Protein AF-A0A1M5ZDW2-F1 (afdb_monomer)

Solvent-accessible surface area (backbone atoms only — not comparable to full-atom values): 9696 Å² total; per-residue (Å²): 135,84,80,78,77,78,71,83,87,70,90,82,72,92,74,77,66,80,39,48,42,47,60,30,41,77,70,70,39,46,70,62,19,50,56,51,43,57,54,46,44,57,51,49,33,59,75,19,65,72,28,75,41,60,40,43,26,78,38,44,54,50,44,55,42,46,76,71,69,56,85,70,79,60,49,76,37,41,54,51,55,43,38,49,77,68,36,54,93,74,53,87,72,71,57,41,98,45,77,44,77,53,83,65,47,50,42,35,50,76,66,70,40,50,67,40,44,51,53,50,46,48,52,45,23,73,38,70,44,69,65,89,86,64,67,70,79,90,78,85,76,84,64,44,68,68,57,57,47,97,71,68,84,64,79,83,78,127

Organism: NCBI:txid1121420

Sequence (158 aa):
MLSILKFPYKSHDKESYRLTLQRLESKGFFKIADEKSEELERVLHKASDNGKYPILSDTSPCLYRMKRAFKLDIKLHDSVEFTHDFLLDHLKFRQVPETVAVHVTCSSVKMHISDKFKTVAEACAQKVIMPDDVQCCYSNSRTCEIGLSLRSGITINR

Radius of gyration: 17.89 Å; Cα contacts (8 Å, |Δi|>4): 193; chains: 1; bounding box: 39×55×42 Å

Foldseek 3Di:
DDPPPPDPPPPPDPPQVWQCQLVCVVVVVPVVSLVSLVVVLVVVCVVCVNQVHAWEFQDLSSLLVNVVRHDGNHHYDYPLRCCQPPPPVPDDEDADADEDEDDDALSCVVVVCVVSNVVVNVSHHVHYHYDPPRNHDDDPDRTTTTDGPVPPPDPPDD

pLDDT: mean 76.48, std 23.1, range [19.45, 97.44]

Structure (mmCIF, N/CA/C/O backbone):
data_AF-A0A1M5ZDW2-F1
#
_entry.id   AF-A0A1M5ZDW2-F1
#
loop_
_atom_site.group_PDB
_atom_site.id
_atom_site.type_symbol
_atom_site.label_atom_id
_atom_site.label_alt_id
_atom_site.label_comp_id
_atom_site.label_asym_id
_atom_site.label_entity_id
_atom_site.label_seq_id
_atom_site.pdbx_PDB_ins_code
_atom_site.Cartn_x
_atom_site.Cartn_y
_atom_site.Cartn_z
_atom_site.occupancy
_atom_site.B_iso_or_equiv
_atom_site.auth_seq_id
_atom_site.auth_comp_id
_atom_site.auth_asym_id
_atom_site.auth_atom_id
_atom_site.pdbx_PDB_model_num
ATOM 1 N N . MET A 1 1 ? -16.286 -38.606 5.145 1.00 27.77 1 MET A N 1
ATOM 2 C CA . MET A 1 1 ? -15.271 -38.831 4.096 1.00 27.77 1 MET A CA 1
ATOM 3 C C . MET A 1 1 ? -14.440 -37.556 3.994 1.00 27.77 1 MET A C 1
ATOM 5 O O . MET A 1 1 ? -14.808 -36.637 3.279 1.00 27.77 1 MET A O 1
ATOM 9 N N . LEU A 1 2 ? -13.424 -37.443 4.860 1.00 19.45 2 LEU A N 1
ATOM 10 C CA . LEU A 1 2 ? -12.510 -36.301 4.925 1.00 19.45 2 LEU A CA 1
ATOM 11 C C . LEU A 1 2 ? -11.566 -36.362 3.720 1.00 19.45 2 LEU A C 1
ATOM 13 O O . LEU A 1 2 ? -10.675 -37.208 3.683 1.00 19.45 2 LEU A O 1
ATOM 17 N N . SER A 1 3 ? -11.725 -35.450 2.770 1.00 20.80 3 SER A N 1
ATOM 18 C CA . SER A 1 3 ? -10.695 -35.193 1.765 1.00 20.80 3 SER A CA 1
ATOM 19 C C . SER A 1 3 ? -9.731 -34.154 2.324 1.00 20.80 3 SER A C 1
ATOM 21 O O . SER A 1 3 ? -9.854 -32.958 2.077 1.00 20.80 3 SER A O 1
ATOM 23 N N . ILE A 1 4 ? -8.777 -34.632 3.124 1.00 24.17 4 ILE A N 1
ATOM 24 C CA . ILE A 1 4 ? -7.554 -33.899 3.453 1.00 24.17 4 ILE A CA 1
ATOM 25 C C . ILE A 1 4 ? -6.790 -33.751 2.134 1.00 24.17 4 ILE A C 1
ATOM 27 O O . ILE A 1 4 ? -6.088 -34.667 1.702 1.00 24.17 4 ILE A O 1
ATOM 31 N N . LEU A 1 5 ? -6.952 -32.611 1.462 1.00 23.23 5 LEU A N 1
ATOM 32 C CA . LEU A 1 5 ? -6.069 -32.228 0.369 1.00 23.23 5 LEU A CA 1
ATOM 33 C C . LEU A 1 5 ? -4.703 -31.909 0.982 1.00 23.23 5 LEU A C 1
ATOM 35 O O . LEU A 1 5 ? -4.445 -30.806 1.458 1.00 23.23 5 LEU A O 1
ATOM 39 N N . LYS A 1 6 ? -3.827 -32.920 0.990 1.00 21.55 6 LYS A N 1
ATOM 40 C CA . LYS A 1 6 ? -2.378 -32.731 1.046 1.00 21.55 6 LYS A CA 1
ATOM 41 C C . LYS A 1 6 ? -2.004 -31.783 -0.092 1.00 21.55 6 LYS A C 1
ATOM 43 O O . LYS A 1 6 ? -1.875 -32.214 -1.235 1.00 21.55 6 LYS A O 1
ATOM 48 N N . PHE A 1 7 ? -1.834 -30.502 0.210 1.00 23.83 7 PHE A N 1
ATOM 49 C CA . PHE A 1 7 ? -1.178 -29.592 -0.714 1.00 23.83 7 PHE A CA 1
ATOM 50 C C . PHE A 1 7 ? 0.301 -29.984 -0.769 1.00 23.83 7 PHE A C 1
ATOM 52 O O . PHE A 1 7 ? 0.955 -30.027 0.278 1.00 23.83 7 PHE A O 1
ATOM 59 N N . PRO A 1 8 ? 0.848 -30.317 -1.950 1.00 24.17 8 PRO A N 1
ATOM 60 C CA . PRO A 1 8 ? 2.267 -30.570 -2.077 1.00 24.17 8 PRO A CA 1
ATOM 61 C C . PRO A 1 8 ? 2.993 -29.242 -1.868 1.00 24.17 8 PRO A C 1
ATOM 63 O O . PRO A 1 8 ? 3.132 -28.432 -2.780 1.00 24.17 8 PRO A O 1
ATOM 66 N N . TYR A 1 9 ? 3.478 -29.023 -0.650 1.00 34.22 9 TYR A N 1
ATOM 67 C CA . TYR A 1 9 ? 4.610 -28.143 -0.416 1.00 34.22 9 TYR A CA 1
ATOM 68 C C . TYR A 1 9 ? 5.809 -28.748 -1.157 1.00 34.22 9 TYR A C 1
ATOM 70 O O . TYR A 1 9 ? 6.493 -29.637 -0.653 1.00 34.22 9 TYR A O 1
ATOM 78 N N . LYS A 1 10 ? 6.024 -28.314 -2.401 1.00 25.86 10 LYS A N 1
ATOM 79 C CA . LYS A 1 10 ? 7.297 -28.473 -3.105 1.00 25.86 10 LYS A CA 1
ATOM 80 C C . LYS A 1 10 ? 7.972 -27.111 -3.135 1.00 25.86 10 LYS A C 1
ATOM 82 O O . LYS A 1 10 ? 7.718 -26.287 -4.004 1.00 25.86 10 LYS A O 1
ATOM 87 N N . SER A 1 11 ? 8.855 -26.907 -2.167 1.00 31.72 11 SER A N 1
ATOM 88 C CA . SER A 1 11 ? 9.814 -25.807 -2.044 1.00 31.72 11 SER A CA 1
ATOM 89 C C . SER A 1 11 ? 10.941 -25.852 -3.092 1.00 31.72 11 SER A C 1
ATOM 91 O O . SER A 1 11 ? 12.085 -25.498 -2.809 1.00 31.72 11 SER A O 1
ATOM 93 N N . HIS A 1 12 ? 10.636 -26.269 -4.321 1.00 28.36 12 HIS A N 1
ATOM 94 C CA . HIS A 1 12 ? 11.601 -26.384 -5.413 1.00 28.36 12 HIS A CA 1
ATOM 95 C C . HIS A 1 12 ? 11.329 -25.338 -6.495 1.00 28.36 12 HIS A C 1
ATOM 97 O O . HIS A 1 12 ? 11.001 -25.678 -7.619 1.00 28.36 12 HIS A O 1
ATOM 103 N N . ASP A 1 13 ? 11.413 -24.067 -6.108 1.00 30.11 13 ASP A N 1
ATOM 104 C CA . ASP A 1 13 ? 12.081 -23.026 -6.895 1.00 30.11 13 ASP A CA 1
ATOM 105 C C . ASP A 1 13 ? 12.250 -21.795 -6.003 1.00 30.11 13 ASP A C 1
ATOM 107 O O . ASP A 1 13 ? 11.292 -21.132 -5.601 1.00 30.11 13 ASP A O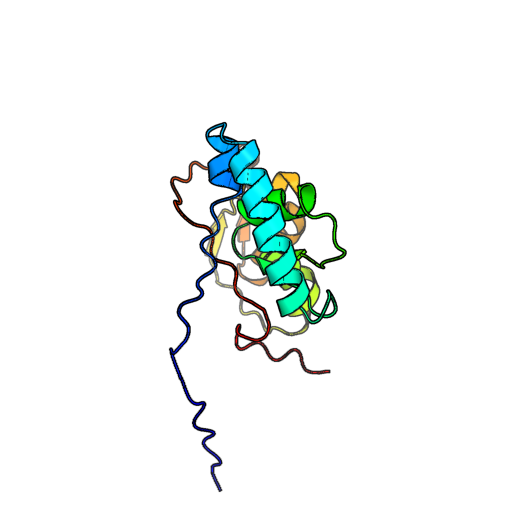 1
ATOM 111 N N . LYS A 1 14 ? 13.499 -21.536 -5.609 1.00 29.80 14 LYS A N 1
ATOM 112 C CA . LYS A 1 14 ? 13.895 -20.369 -4.818 1.00 29.80 14 LYS A CA 1
ATOM 113 C C . LYS A 1 14 ? 13.948 -19.137 -5.723 1.00 29.80 14 LYS A C 1
ATOM 115 O O . LYS A 1 14 ? 15.022 -18.594 -5.948 1.00 29.80 14 LYS A O 1
ATOM 120 N N . GLU A 1 15 ? 12.807 -18.677 -6.212 1.00 35.00 15 GLU A N 1
ATOM 121 C CA . GLU A 1 15 ? 12.696 -17.358 -6.842 1.00 35.00 15 GLU A CA 1
ATOM 122 C C . GLU A 1 15 ? 11.969 -16.403 -5.884 1.00 35.00 15 GLU A C 1
ATOM 124 O O . GLU A 1 15 ? 10.853 -15.949 -6.114 1.00 35.00 15 GLU A O 1
ATOM 129 N N . SER A 1 16 ? 12.607 -16.125 -4.738 1.00 38.22 16 SER A N 1
ATOM 130 C CA . SER A 1 16 ? 12.322 -14.886 -4.002 1.00 38.22 16 SER A CA 1
ATOM 131 C C . SER A 1 16 ? 12.839 -13.768 -4.896 1.00 38.22 16 SER A C 1
ATOM 133 O O . SER A 1 16 ? 14.056 -13.601 -5.032 1.00 38.22 16 SER A O 1
ATOM 135 N N . TYR A 1 17 ? 11.945 -13.036 -5.556 1.00 49.22 17 TYR A N 1
ATOM 136 C CA . TYR A 1 17 ? 12.332 -11.852 -6.313 1.00 49.22 17 TYR A CA 1
ATOM 137 C C . TYR A 1 17 ? 12.805 -10.797 -5.306 1.00 49.22 17 TYR A C 1
ATOM 139 O O . TYR A 1 17 ? 12.008 -10.066 -4.727 1.00 49.22 17 TYR A O 1
ATOM 147 N N . ARG A 1 18 ? 14.115 -10.761 -5.027 1.00 48.53 18 ARG A N 1
ATOM 148 C CA . ARG A 1 18 ? 14.704 -9.820 -4.063 1.00 48.53 18 ARG A CA 1
ATOM 149 C C . ARG A 1 18 ? 14.634 -8.413 -4.631 1.00 48.53 18 ARG A C 1
ATOM 151 O O . ARG A 1 18 ? 15.443 -8.015 -5.470 1.00 48.53 18 ARG A O 1
ATOM 158 N N . LEU A 1 19 ? 13.682 -7.641 -4.132 1.00 58.53 19 LEU A N 1
ATOM 159 C CA . LEU A 1 19 ? 13.414 -6.297 -4.609 1.00 58.53 19 LEU A CA 1
ATOM 160 C C . LEU A 1 19 ? 14.252 -5.293 -3.834 1.00 58.53 19 LEU A C 1
ATOM 162 O O . LEU A 1 19 ? 14.119 -5.129 -2.621 1.00 58.53 19 LEU A O 1
ATOM 166 N N . THR A 1 20 ? 15.127 -4.598 -4.552 1.00 60.00 20 THR A N 1
ATOM 167 C CA . THR A 1 20 ? 15.954 -3.516 -3.997 1.00 60.00 20 THR A CA 1
ATOM 168 C C . THR A 1 20 ? 15.719 -2.182 -4.707 1.00 60.00 20 THR A C 1
ATOM 170 O O . THR A 1 20 ? 16.539 -1.277 -4.588 1.00 60.00 20 THR A O 1
ATOM 173 N N . LEU A 1 21 ? 14.584 -2.028 -5.405 1.00 71.12 21 LEU A N 1
ATOM 174 C CA . LEU A 1 21 ? 14.314 -0.900 -6.307 1.00 71.12 21 LEU A CA 1
ATOM 175 C C . LEU A 1 21 ? 14.420 0.462 -5.606 1.00 71.12 21 LEU A C 1
ATOM 177 O O . LEU A 1 21 ? 15.286 1.271 -5.932 1.00 71.12 21 LEU A O 1
ATOM 181 N N . GLN A 1 22 ? 13.576 0.696 -4.596 1.00 76.38 22 GLN A N 1
ATOM 182 C CA . GLN A 1 22 ? 13.537 1.974 -3.875 1.00 76.38 22 GLN A CA 1
ATOM 183 C C . GLN A 1 22 ? 14.842 2.244 -3.107 1.00 76.38 22 GLN A C 1
ATOM 185 O O . GLN A 1 22 ? 15.244 3.393 -2.946 1.00 76.38 22 GLN A O 1
ATOM 190 N N . ARG A 1 23 ? 15.537 1.187 -2.666 1.00 79.06 23 ARG A N 1
ATOM 191 C CA . ARG A 1 23 ? 16.827 1.281 -1.966 1.00 79.06 23 ARG A CA 1
ATOM 192 C C . ARG A 1 23 ? 17.961 1.721 -2.890 1.00 79.06 23 ARG A C 1
ATOM 194 O O . ARG A 1 23 ? 18.843 2.462 -2.463 1.00 79.06 23 ARG A O 1
ATOM 201 N N . LEU A 1 24 ? 18.000 1.198 -4.113 1.00 79.88 24 LEU A N 1
ATOM 202 C CA . LEU A 1 24 ? 19.012 1.573 -5.099 1.00 79.88 24 LEU A CA 1
ATOM 203 C C . LEU A 1 24 ? 18.848 3.048 -5.472 1.00 79.88 24 LEU A C 1
ATOM 205 O O . LEU A 1 24 ? 19.823 3.795 -5.419 1.00 79.88 24 LEU A O 1
ATOM 209 N N . GLU A 1 25 ? 17.610 3.480 -5.717 1.00 82.38 25 GLU A N 1
ATOM 210 C CA . GLU A 1 25 ? 17.280 4.881 -5.988 1.00 82.38 25 GLU A CA 1
ATOM 211 C C . GLU A 1 25 ? 17.663 5.802 -4.822 1.00 82.38 25 GLU A C 1
ATOM 213 O O . GLU A 1 25 ? 18.355 6.795 -5.031 1.00 82.38 25 GLU A O 1
ATOM 218 N N . SER A 1 26 ? 17.309 5.452 -3.579 1.00 81.62 26 SER A N 1
ATOM 219 C CA . SER A 1 26 ? 17.635 6.288 -2.413 1.00 81.62 26 SER A CA 1
ATOM 220 C C . SER A 1 26 ? 19.139 6.411 -2.145 1.00 81.62 26 SER A C 1
ATOM 222 O O . SER A 1 26 ? 19.562 7.299 -1.412 1.00 81.62 26 SER A O 1
ATOM 224 N N . LYS A 1 27 ? 19.949 5.499 -2.695 1.00 83.69 27 LYS A N 1
ATOM 225 C CA . LYS A 1 27 ? 21.416 5.528 -2.624 1.00 83.69 27 LYS A CA 1
ATOM 226 C C . LYS A 1 27 ? 22.068 6.190 -3.846 1.00 83.69 27 LYS A C 1
ATOM 228 O O . LYS A 1 27 ? 23.291 6.199 -3.929 1.00 83.69 27 LYS A O 1
ATOM 233 N N . GLY A 1 28 ? 21.276 6.716 -4.782 1.00 85.88 28 GLY A N 1
ATOM 234 C CA . GLY A 1 28 ? 21.756 7.377 -5.998 1.00 85.88 28 GLY A CA 1
ATOM 235 C C . GLY A 1 28 ? 22.083 6.432 -7.159 1.00 85.88 28 GLY A C 1
ATOM 236 O O . GLY A 1 28 ? 22.552 6.880 -8.201 1.00 85.88 28 GLY A O 1
ATOM 237 N N . PHE A 1 29 ? 21.815 5.128 -7.032 1.00 86.12 29 PHE A N 1
ATOM 238 C CA . PHE A 1 29 ? 22.034 4.144 -8.099 1.00 86.12 29 PHE A CA 1
ATOM 239 C C . PHE A 1 29 ? 20.835 4.075 -9.055 1.00 86.12 29 PHE A C 1
ATOM 241 O O . PHE A 1 29 ? 20.255 3.008 -9.255 1.00 86.12 29 PHE A O 1
ATOM 248 N N . PHE A 1 30 ? 20.452 5.215 -9.638 1.00 88.50 30 PHE A N 1
ATOM 249 C CA . PHE A 1 30 ? 19.235 5.357 -10.449 1.00 88.50 30 PHE A CA 1
ATOM 250 C C . PHE A 1 30 ? 19.175 4.365 -11.615 1.00 88.50 30 PHE A C 1
ATOM 252 O O . PHE A 1 30 ? 18.216 3.611 -11.720 1.00 88.50 30 PHE A O 1
ATOM 259 N N . LYS A 1 31 ? 20.251 4.263 -12.406 1.00 87.75 31 LYS A N 1
ATOM 260 C CA . LYS A 1 31 ? 20.316 3.352 -13.560 1.00 87.75 31 LYS A CA 1
ATOM 261 C C . LYS A 1 31 ? 20.055 1.890 -13.176 1.00 87.75 31 LYS A C 1
ATOM 263 O O . LYS A 1 31 ? 19.243 1.222 -13.801 1.00 87.75 31 LYS A O 1
ATOM 268 N N . ILE A 1 32 ? 20.700 1.411 -12.110 1.00 85.56 32 ILE A N 1
ATOM 269 C CA . ILE A 1 32 ? 20.516 0.034 -11.623 1.00 85.56 32 ILE A CA 1
ATOM 270 C C . ILE A 1 32 ? 19.091 -0.142 -11.087 1.00 85.56 32 ILE A C 1
ATOM 272 O O . ILE A 1 32 ? 18.466 -1.181 -11.285 1.00 85.56 32 ILE A O 1
ATOM 276 N N . ALA A 1 33 ? 18.558 0.875 -10.405 1.00 83.12 33 ALA A N 1
ATOM 277 C CA . ALA A 1 33 ? 17.188 0.850 -9.921 1.00 83.12 33 ALA A CA 1
ATOM 278 C C . ALA A 1 33 ? 16.181 0.743 -11.078 1.00 83.12 33 ALA A C 1
ATOM 280 O O . ALA A 1 33 ? 15.170 0.053 -10.930 1.00 83.12 33 ALA A O 1
ATOM 281 N N . ASP A 1 34 ? 16.424 1.419 -12.203 1.00 89.06 34 ASP A N 1
ATOM 282 C CA . ASP A 1 34 ? 15.563 1.389 -13.391 1.00 89.06 34 ASP A CA 1
ATOM 283 C C . ASP A 1 34 ? 15.654 0.031 -14.093 1.00 89.06 34 ASP A C 1
ATOM 285 O O . ASP A 1 34 ? 14.628 -0.620 -14.276 1.00 89.06 34 ASP A O 1
ATOM 289 N N . GLU A 1 35 ? 16.868 -0.471 -14.346 1.00 87.62 35 GLU A N 1
ATOM 290 C CA . GLU A 1 35 ? 17.100 -1.806 -14.922 1.00 87.62 35 GLU A CA 1
ATOM 291 C C . GLU A 1 35 ? 16.395 -2.907 -14.115 1.00 87.62 35 GLU A C 1
ATOM 293 O O . GLU A 1 35 ? 15.719 -3.775 -14.673 1.00 87.62 35 GLU A O 1
ATOM 298 N N . LYS A 1 36 ? 16.492 -2.846 -12.780 1.00 84.69 36 LYS A N 1
ATOM 299 C CA . LYS A 1 36 ? 15.795 -3.790 -11.898 1.00 84.69 36 LYS A CA 1
ATOM 300 C C . LYS A 1 36 ? 14.281 -3.603 -11.888 1.00 84.69 36 LYS A C 1
ATOM 302 O O . LYS A 1 36 ? 13.566 -4.576 -11.658 1.00 84.69 36 LYS A O 1
ATOM 307 N N . SER A 1 37 ? 13.784 -2.390 -12.131 1.00 88.25 37 SER A N 1
ATOM 308 C CA . SER A 1 37 ? 12.339 -2.142 -12.220 1.00 88.25 37 SER A CA 1
ATOM 309 C C . SER A 1 37 ? 11.772 -2.755 -13.499 1.00 88.25 37 SER A C 1
ATOM 311 O O . SER A 1 37 ? 10.742 -3.416 -13.434 1.00 88.25 37 SER A O 1
ATOM 313 N N . GLU A 1 38 ? 12.481 -2.633 -14.624 1.00 90.44 38 GLU A N 1
ATOM 314 C CA . GLU A 1 38 ? 12.089 -3.253 -15.898 1.00 90.44 38 GLU A CA 1
ATOM 315 C C . GLU A 1 38 ? 12.171 -4.787 -15.856 1.00 90.44 38 GLU A C 1
ATOM 317 O O . GLU A 1 38 ? 11.318 -5.481 -16.412 1.00 90.44 38 GLU A O 1
ATOM 322 N N . GLU A 1 39 ? 13.192 -5.340 -15.192 1.00 87.44 39 GLU A N 1
ATOM 323 C CA . GLU A 1 39 ? 13.295 -6.785 -14.954 1.00 87.44 39 GLU A CA 1
ATOM 324 C C . GLU A 1 39 ? 12.088 -7.296 -14.164 1.00 87.44 39 G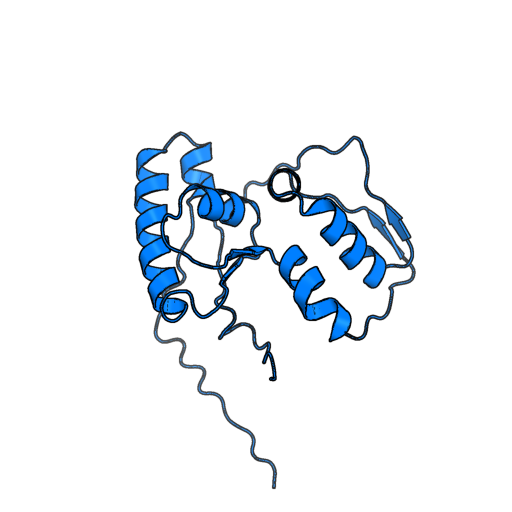LU A C 1
ATOM 326 O O . GLU A 1 39 ? 11.428 -8.250 -14.583 1.00 87.44 39 GLU A O 1
ATOM 331 N N . LEU A 1 40 ? 11.771 -6.622 -13.057 1.00 86.00 40 LEU A N 1
ATOM 332 C CA . LEU A 1 40 ? 10.642 -6.976 -12.214 1.00 86.00 40 LEU A CA 1
ATOM 333 C C . LEU A 1 40 ? 9.308 -6.857 -12.950 1.00 86.00 40 LEU A C 1
ATOM 335 O O . LEU A 1 40 ? 8.466 -7.743 -12.834 1.00 86.00 40 LEU A O 1
ATOM 339 N N . GLU A 1 41 ? 9.108 -5.769 -13.685 1.00 91.06 41 GLU A N 1
ATOM 340 C CA . GLU A 1 41 ? 7.887 -5.520 -14.438 1.00 91.06 41 GLU A CA 1
ATOM 341 C C . GLU A 1 41 ? 7.569 -6.678 -15.389 1.00 91.06 41 GLU A C 1
ATOM 343 O O . GLU A 1 41 ? 6.448 -7.186 -15.386 1.00 91.06 41 GLU A O 1
ATOM 348 N N . ARG A 1 42 ? 8.561 -7.157 -16.152 1.00 88.38 42 ARG A N 1
ATOM 349 C CA . ARG A 1 42 ? 8.374 -8.294 -17.069 1.00 88.38 42 ARG A CA 1
ATOM 350 C C . ARG A 1 42 ? 7.949 -9.561 -16.333 1.00 88.38 42 ARG A C 1
ATOM 352 O O . ARG A 1 42 ? 7.065 -10.283 -16.800 1.00 88.38 42 ARG A O 1
ATOM 359 N N . VAL A 1 43 ? 8.573 -9.829 -15.188 1.00 87.75 43 VAL A N 1
ATOM 360 C CA . VAL A 1 43 ? 8.256 -10.993 -14.353 1.00 87.75 43 VAL A CA 1
ATOM 361 C C . VAL A 1 43 ? 6.838 -10.885 -13.803 1.00 87.75 43 VAL A C 1
ATOM 363 O O . VAL A 1 43 ? 6.059 -11.826 -13.943 1.00 87.75 43 VAL A O 1
ATOM 366 N N . LEU A 1 44 ? 6.478 -9.739 -13.220 1.00 86.31 44 LEU A N 1
ATOM 367 C CA . LEU A 1 44 ? 5.158 -9.526 -12.634 1.00 86.31 44 LEU A CA 1
ATOM 368 C C . LEU A 1 44 ? 4.057 -9.516 -13.691 1.00 86.31 44 LEU A C 1
ATOM 370 O O . LEU A 1 44 ? 3.000 -10.095 -13.454 1.00 86.31 44 LEU A O 1
ATOM 374 N N . HIS A 1 45 ? 4.299 -8.942 -14.869 1.00 88.75 45 HIS A N 1
ATOM 375 C CA . HIS A 1 45 ? 3.347 -8.979 -15.978 1.00 88.75 45 HIS A CA 1
ATOM 376 C C . HIS A 1 45 ? 3.040 -10.421 -16.393 1.00 88.75 45 HIS A C 1
ATOM 378 O O . HIS A 1 45 ? 1.882 -10.818 -16.488 1.00 88.75 45 HIS A O 1
ATOM 384 N N . LYS A 1 46 ? 4.077 -11.249 -16.556 1.00 86.75 46 LYS A N 1
ATOM 385 C CA . LYS A 1 46 ? 3.897 -12.673 -16.858 1.00 86.75 46 LYS A CA 1
ATOM 386 C C . LYS A 1 46 ? 3.200 -13.416 -15.711 1.00 86.75 46 LYS A C 1
ATOM 388 O O . LYS A 1 46 ? 2.293 -14.207 -15.955 1.00 86.75 46 LYS A O 1
ATOM 393 N N . ALA A 1 47 ? 3.607 -13.169 -14.467 1.00 86.25 47 ALA A N 1
ATOM 394 C CA . ALA A 1 47 ? 3.059 -13.843 -13.290 1.00 86.25 47 ALA A CA 1
ATOM 395 C C . ALA A 1 47 ? 1.600 -13.451 -12.986 1.00 86.25 47 ALA A C 1
ATOM 397 O O . ALA A 1 47 ? 0.870 -14.233 -12.380 1.00 86.25 47 ALA A O 1
ATOM 398 N N . SER A 1 48 ? 1.171 -12.265 -13.425 1.00 84.25 48 SER A N 1
ATOM 399 C CA . SER A 1 48 ? -0.204 -11.760 -13.311 1.00 84.25 48 SER A CA 1
ATOM 400 C C . SER A 1 48 ? -1.123 -12.190 -14.458 1.00 84.25 48 SER A C 1
ATOM 402 O O . SER A 1 48 ? -2.223 -11.653 -14.564 1.00 84.25 48 SER A O 1
ATOM 404 N N . ASP A 1 49 ? -0.716 -13.154 -15.296 1.00 88.81 49 ASP A N 1
ATOM 405 C CA . ASP A 1 49 ? -1.461 -13.547 -16.506 1.00 88.81 49 ASP A CA 1
ATOM 406 C C . ASP A 1 49 ? -1.714 -12.323 -17.408 1.00 88.81 49 ASP A C 1
ATOM 408 O O . ASP A 1 49 ? -2.848 -11.978 -17.735 1.00 88.81 49 ASP A O 1
ATOM 412 N N . ASN A 1 50 ? -0.626 -11.613 -17.733 1.00 89.06 50 ASN A N 1
ATOM 413 C CA . ASN A 1 50 ? -0.607 -10.381 -18.524 1.00 89.06 50 ASN A CA 1
ATOM 414 C C . ASN A 1 50 ? -1.490 -9.264 -17.937 1.00 89.06 50 ASN A C 1
ATOM 416 O O . ASN A 1 50 ? -2.317 -8.682 -18.636 1.00 89.06 50 ASN A O 1
ATOM 420 N N . GLY A 1 51 ? -1.348 -8.993 -16.633 1.00 81.69 51 GLY A N 1
ATOM 421 C CA . GLY A 1 51 ? -2.064 -7.910 -15.944 1.00 81.69 51 GLY A CA 1
ATOM 422 C C . GLY A 1 51 ? -3.499 -8.246 -15.520 1.00 81.69 51 GLY A C 1
ATOM 423 O O . GLY A 1 51 ? -4.160 -7.439 -14.864 1.00 81.69 51 GLY A O 1
ATOM 424 N N . LYS A 1 52 ? -3.989 -9.451 -15.829 1.00 86.31 52 LYS A N 1
ATOM 425 C CA . LYS A 1 52 ? -5.327 -9.907 -15.432 1.00 86.31 52 LYS A CA 1
ATOM 426 C C . LYS A 1 52 ? -5.503 -9.966 -13.915 1.00 86.31 52 LYS A C 1
ATOM 428 O O . LYS A 1 52 ? -6.584 -9.644 -13.417 1.00 86.31 52 LYS A O 1
ATOM 433 N N . TYR A 1 53 ? -4.470 -10.389 -13.187 1.00 86.50 53 TYR A N 1
ATOM 434 C CA . TYR A 1 53 ? -4.495 -10.488 -11.729 1.00 86.50 53 TYR A CA 1
ATOM 435 C C . TYR A 1 53 ? -3.776 -9.307 -11.068 1.00 86.50 53 TYR A C 1
ATOM 437 O O . TYR A 1 53 ? -2.654 -8.982 -11.460 1.00 86.50 53 TYR A O 1
ATOM 445 N N . PRO A 1 54 ? -4.371 -8.686 -10.033 1.00 86.94 54 PRO A N 1
ATOM 446 C CA . PRO A 1 54 ? -3.694 -7.636 -9.290 1.00 86.94 54 PRO A CA 1
ATOM 447 C C . PRO A 1 54 ? -2.474 -8.181 -8.541 1.00 86.94 54 PRO A C 1
ATOM 449 O O . PRO A 1 54 ? -2.486 -9.297 -8.011 1.00 86.94 54 PRO A O 1
ATOM 452 N N . ILE A 1 55 ? -1.433 -7.359 -8.452 1.00 85.19 55 ILE A N 1
ATOM 453 C CA . ILE A 1 55 ? -0.263 -7.611 -7.616 1.00 85.19 55 ILE A CA 1
ATOM 454 C C . ILE A 1 55 ? -0.407 -6.825 -6.318 1.00 85.19 55 ILE A C 1
ATOM 456 O O . ILE A 1 55 ? -0.625 -5.612 -6.321 1.00 85.19 55 ILE A O 1
ATOM 460 N N . LEU A 1 56 ? -0.254 -7.536 -5.205 1.00 86.25 56 LEU A N 1
ATOM 461 C CA . LEU A 1 56 ? -0.268 -6.977 -3.864 1.00 86.25 56 LEU A CA 1
ATOM 462 C C . LEU A 1 56 ? 1.168 -6.797 -3.371 1.00 86.25 56 LEU A C 1
ATOM 464 O O . LEU A 1 56 ? 1.967 -7.730 -3.423 1.00 86.25 56 LEU A O 1
ATOM 468 N N . SER A 1 57 ? 1.482 -5.609 -2.867 1.00 84.94 57 SER A N 1
ATOM 469 C CA . SER A 1 57 ? 2.758 -5.314 -2.219 1.00 84.94 57 SER A CA 1
ATOM 470 C C . SER A 1 57 ? 2.504 -4.931 -0.765 1.00 84.94 57 SER A C 1
ATOM 472 O O . SER A 1 57 ? 1.739 -4.011 -0.484 1.00 84.94 57 SER A O 1
ATOM 474 N N . ASP A 1 58 ? 3.175 -5.612 0.160 1.00 82.12 58 ASP A N 1
ATOM 475 C CA . ASP A 1 58 ? 3.159 -5.284 1.592 1.00 82.12 58 ASP A CA 1
ATOM 476 C C . ASP A 1 58 ? 4.052 -4.076 1.925 1.00 82.12 58 ASP A C 1
ATOM 478 O O . ASP A 1 58 ? 3.908 -3.438 2.964 1.00 82.12 58 ASP A O 1
ATOM 482 N N . THR A 1 59 ? 4.972 -3.744 1.017 1.00 82.69 59 THR A N 1
ATOM 483 C CA . THR A 1 59 ? 5.991 -2.730 1.247 1.00 82.69 59 THR A CA 1
ATOM 484 C C . THR A 1 59 ? 5.720 -1.484 0.404 1.00 82.69 59 THR A C 1
ATOM 486 O O . THR A 1 59 ? 6.096 -1.403 -0.773 1.00 82.69 59 THR A O 1
ATOM 489 N N . SER A 1 60 ? 5.110 -0.473 1.024 1.00 84.69 60 SER A N 1
ATOM 490 C CA . SER A 1 60 ? 4.695 0.778 0.374 1.00 84.69 60 SER A CA 1
ATOM 491 C C . SER A 1 60 ? 5.818 1.539 -0.363 1.00 84.69 60 SER A C 1
ATOM 493 O O . SER A 1 60 ? 5.547 2.069 -1.440 1.00 84.69 60 SER A O 1
ATOM 495 N N . PRO A 1 61 ? 7.085 1.589 0.108 1.00 86.38 61 PRO A N 1
ATOM 496 C CA . PRO A 1 61 ? 8.164 2.247 -0.638 1.00 86.38 61 PRO A CA 1
ATOM 497 C C . PRO A 1 61 ? 8.487 1.579 -1.982 1.00 86.38 61 PRO A C 1
ATOM 499 O O . PRO A 1 61 ? 8.744 2.265 -2.971 1.00 86.38 61 PRO A O 1
ATOM 502 N N . CYS A 1 62 ? 8.469 0.245 -2.036 1.00 83.56 62 CYS A N 1
ATOM 503 C CA . CYS A 1 62 ? 8.704 -0.486 -3.279 1.00 83.56 62 CYS A CA 1
ATOM 504 C C . CYS A 1 62 ? 7.518 -0.345 -4.233 1.00 83.56 62 CYS A C 1
ATOM 506 O O . CYS A 1 62 ? 7.729 -0.060 -5.410 1.00 83.56 62 CYS A O 1
ATOM 508 N N . LEU A 1 63 ? 6.288 -0.415 -3.715 1.00 88.94 63 LEU A N 1
ATOM 509 C CA . LEU A 1 63 ? 5.078 -0.110 -4.477 1.00 88.94 63 LEU A CA 1
ATOM 510 C C . LEU A 1 63 ? 5.093 1.295 -5.078 1.00 88.94 63 LEU A C 1
ATOM 512 O O . LEU A 1 63 ? 4.826 1.455 -6.267 1.00 88.94 63 LEU A O 1
ATOM 516 N N . TYR A 1 64 ? 5.458 2.299 -4.280 1.00 90.81 64 TYR A N 1
ATOM 517 C CA . TYR A 1 64 ? 5.543 3.684 -4.728 1.00 90.81 64 TYR A CA 1
ATOM 518 C C . TYR A 1 64 ? 6.509 3.847 -5.904 1.00 90.81 64 TYR A C 1
ATOM 520 O O . TYR A 1 64 ? 6.237 4.617 -6.821 1.00 90.81 64 TYR A O 1
ATOM 528 N N . ARG A 1 65 ? 7.626 3.111 -5.920 1.00 89.06 65 ARG A N 1
ATOM 529 C CA . ARG A 1 65 ? 8.522 3.106 -7.079 1.00 89.06 65 ARG A CA 1
ATOM 530 C C . ARG A 1 65 ? 7.939 2.350 -8.266 1.00 89.06 65 ARG A C 1
ATOM 532 O O . ARG A 1 65 ? 8.000 2.880 -9.369 1.00 89.06 65 ARG A O 1
ATOM 539 N N . MET A 1 66 ? 7.372 1.161 -8.056 1.00 90.44 66 MET A N 1
ATOM 540 C CA . MET A 1 66 ? 6.751 0.384 -9.137 1.00 90.44 66 MET A CA 1
ATOM 541 C C . MET A 1 66 ? 5.692 1.213 -9.870 1.00 90.44 66 MET A C 1
ATOM 543 O O . MET A 1 66 ? 5.768 1.332 -11.086 1.00 90.44 66 MET A O 1
ATOM 547 N N . LYS A 1 67 ? 4.801 1.897 -9.135 1.00 91.81 67 LYS A N 1
ATOM 548 C CA . LYS A 1 67 ? 3.773 2.784 -9.711 1.00 91.81 67 LYS A CA 1
ATOM 549 C C . LYS A 1 67 ? 4.350 3.933 -10.562 1.00 91.81 67 LYS A C 1
ATOM 551 O O . LYS A 1 67 ? 3.647 4.431 -11.430 1.00 91.81 67 LYS A O 1
ATOM 556 N N . ARG A 1 68 ? 5.599 4.366 -10.331 1.00 92.44 68 ARG A N 1
ATOM 557 C CA . ARG A 1 68 ? 6.273 5.407 -11.140 1.00 92.44 68 ARG A CA 1
ATOM 558 C C . ARG A 1 68 ? 7.092 4.846 -12.303 1.00 92.44 68 ARG A C 1
ATOM 560 O O . ARG A 1 68 ? 7.272 5.541 -13.294 1.00 92.44 68 ARG A O 1
ATOM 567 N N . ALA A 1 69 ? 7.668 3.658 -12.133 1.00 91.62 69 ALA A N 1
ATOM 568 C CA . ALA A 1 69 ? 8.655 3.097 -13.054 1.00 91.62 69 ALA A CA 1
ATOM 569 C C . ALA A 1 69 ? 8.053 2.122 -14.076 1.00 91.62 69 ALA A C 1
ATOM 571 O O . ALA A 1 69 ? 8.631 1.948 -15.147 1.00 91.62 69 ALA A O 1
ATOM 572 N N . PHE A 1 70 ? 6.937 1.470 -13.744 1.00 92.62 70 PHE A N 1
ATOM 573 C CA . PHE A 1 70 ? 6.287 0.506 -14.628 1.00 92.62 70 PHE A CA 1
ATOM 574 C C . PHE A 1 70 ? 5.588 1.221 -15.790 1.00 92.62 70 PHE A C 1
ATOM 576 O O . PHE A 1 70 ? 5.008 2.294 -15.631 1.00 92.62 70 PHE A O 1
ATOM 583 N N . LYS A 1 71 ? 5.676 0.609 -16.967 1.00 92.88 71 LYS A N 1
ATOM 584 C CA . LYS A 1 71 ? 5.137 1.046 -18.257 1.00 92.88 71 LYS A CA 1
ATOM 585 C C . LYS A 1 71 ? 3.979 0.155 -18.731 1.00 92.88 71 LYS A C 1
ATOM 587 O O . LYS A 1 71 ? 3.174 0.598 -19.544 1.00 92.88 71 LYS A O 1
ATOM 592 N N . LEU A 1 72 ? 3.916 -1.095 -18.276 1.00 90.00 72 LEU A N 1
ATOM 593 C CA . LEU A 1 72 ? 2.862 -2.059 -18.580 1.00 90.00 72 LEU A CA 1
ATOM 594 C C . LEU A 1 72 ? 1.659 -1.846 -17.658 1.00 90.00 72 LEU A C 1
ATOM 596 O O . LEU A 1 72 ? 1.804 -1.451 -16.500 1.00 90.00 72 LEU A O 1
ATOM 600 N N . ASP A 1 73 ? 0.468 -2.162 -18.164 1.00 88.50 73 ASP A N 1
ATOM 601 C CA . ASP A 1 73 ? -0.769 -2.075 -17.390 1.00 88.50 73 ASP A CA 1
ATOM 602 C C . ASP A 1 73 ? -0.862 -3.239 -16.390 1.00 88.50 73 ASP A C 1
ATOM 604 O O . ASP A 1 73 ? -1.347 -4.330 -16.692 1.00 88.50 73 ASP A O 1
ATOM 608 N N . ILE A 1 74 ? -0.321 -3.019 -15.191 1.00 88.38 74 ILE A N 1
ATOM 609 C CA . ILE A 1 74 ? -0.392 -3.947 -14.063 1.00 88.38 74 ILE A CA 1
ATOM 610 C C . ILE A 1 74 ? -1.110 -3.237 -12.920 1.00 88.38 74 ILE A C 1
ATOM 612 O O . ILE A 1 74 ? -0.692 -2.173 -12.462 1.00 88.38 74 ILE A O 1
ATOM 616 N N . LYS A 1 75 ? -2.164 -3.863 -12.391 1.00 89.50 75 LYS A N 1
ATOM 617 C CA . LYS A 1 75 ? -2.854 -3.365 -11.196 1.00 89.50 75 LYS A CA 1
ATOM 618 C C . LYS A 1 75 ? -1.999 -3.636 -9.963 1.00 89.50 75 LYS A C 1
ATOM 620 O O . LYS A 1 75 ? -1.806 -4.790 -9.585 1.00 89.50 75 LYS A O 1
ATOM 625 N N . LEU A 1 76 ? -1.487 -2.574 -9.349 1.00 90.81 76 LEU A N 1
ATOM 626 C CA . LEU A 1 76 ? -0.617 -2.637 -8.177 1.00 90.81 76 LEU A CA 1
ATOM 627 C C . LEU A 1 76 ? -1.332 -2.061 -6.948 1.00 90.81 76 LEU A C 1
ATOM 629 O O . LEU A 1 76 ? -1.677 -0.877 -6.942 1.00 90.81 76 LEU A O 1
ATOM 633 N N . HIS A 1 77 ? -1.479 -2.863 -5.895 1.00 89.56 77 HIS A N 1
ATOM 634 C CA . HIS A 1 77 ? -2.137 -2.453 -4.652 1.00 89.56 77 HIS A CA 1
ATOM 635 C C . HIS A 1 77 ? -1.205 -2.525 -3.446 1.00 89.56 77 HIS A C 1
ATOM 637 O O . HIS A 1 77 ? -0.359 -3.418 -3.337 1.00 89.56 77 HIS A O 1
ATOM 643 N N . ASP A 1 78 ? -1.399 -1.588 -2.522 1.00 90.44 78 ASP A N 1
ATOM 644 C CA . ASP A 1 78 ? -0.847 -1.683 -1.171 1.00 90.44 78 ASP A CA 1
ATOM 645 C C . ASP A 1 78 ? -1.696 -2.633 -0.321 1.00 90.44 78 ASP A C 1
ATOM 647 O O . ASP A 1 78 ? -2.904 -2.738 -0.526 1.00 90.44 78 ASP A O 1
ATOM 651 N N . SER A 1 79 ? -1.086 -3.282 0.667 1.00 89.25 79 SER A N 1
ATOM 652 C CA . SER A 1 79 ? -1.791 -4.076 1.683 1.00 89.25 79 SER A CA 1
ATOM 653 C C . SER A 1 79 ? -3.004 -3.372 2.309 1.00 89.25 79 SER A C 1
ATOM 655 O O . SER A 1 79 ? -4.073 -3.974 2.435 1.00 89.25 79 SER A O 1
ATOM 657 N N . VAL A 1 80 ? -2.871 -2.094 2.662 1.00 92.12 80 VAL A N 1
ATOM 658 C CA . VAL A 1 80 ? -3.926 -1.322 3.327 1.00 92.12 80 VAL A CA 1
ATOM 659 C C . VAL A 1 80 ? -4.997 -0.899 2.339 1.00 92.12 80 VAL A C 1
ATOM 661 O O . VAL A 1 80 ? -6.182 -1.027 2.627 1.00 92.12 80 VAL A O 1
ATOM 664 N N . GLU A 1 81 ? -4.579 -0.449 1.157 1.00 92.75 81 GLU A N 1
ATOM 665 C CA . GLU A 1 81 ? -5.483 -0.127 0.054 1.00 92.75 81 GLU A CA 1
ATOM 666 C C . GLU A 1 81 ? -6.336 -1.344 -0.320 1.00 92.75 81 GLU A C 1
ATOM 668 O O . GLU A 1 81 ? -7.555 -1.245 -0.404 1.00 92.75 81 GLU A O 1
ATOM 673 N N . PHE A 1 82 ? -5.704 -2.510 -0.460 1.00 92.44 82 PHE A N 1
ATOM 674 C CA . PHE A 1 82 ? -6.385 -3.750 -0.799 1.00 92.44 82 PHE A CA 1
ATOM 675 C C . PHE A 1 82 ? -7.343 -4.204 0.306 1.00 92.44 82 PHE A C 1
ATOM 677 O O . PHE A 1 82 ? -8.460 -4.636 0.029 1.00 92.44 82 PHE A O 1
ATOM 684 N N . THR A 1 83 ? -6.921 -4.089 1.568 1.00 92.94 83 THR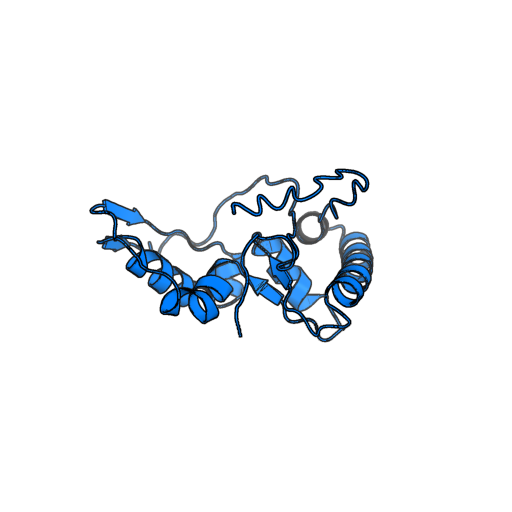 A N 1
ATOM 685 C CA . THR A 1 83 ? -7.777 -4.437 2.707 1.00 92.94 83 THR A CA 1
ATOM 686 C C . THR A 1 83 ? -9.013 -3.550 2.741 1.00 92.94 83 THR A C 1
ATOM 688 O O . THR A 1 83 ? -10.123 -4.062 2.856 1.00 92.94 83 THR A O 1
ATOM 691 N N . HIS A 1 84 ? -8.816 -2.242 2.587 1.00 95.44 84 HIS A N 1
ATOM 692 C CA . HIS A 1 84 ? -9.890 -1.263 2.562 1.00 95.44 84 HIS A CA 1
ATOM 693 C C . HIS A 1 84 ? -10.888 -1.525 1.428 1.00 95.44 84 HIS A C 1
ATOM 695 O O . HIS A 1 84 ? -12.084 -1.615 1.675 1.00 95.44 84 HIS A O 1
ATOM 701 N N . ASP A 1 85 ? -10.395 -1.673 0.198 1.00 92.62 85 ASP A N 1
ATOM 702 C CA . ASP A 1 85 ? -11.251 -1.683 -0.991 1.00 92.62 85 ASP A CA 1
ATOM 703 C C . ASP A 1 85 ? -11.905 -3.044 -1.267 1.00 92.62 85 ASP A C 1
ATOM 705 O O . ASP A 1 85 ? -12.953 -3.092 -1.905 1.00 92.62 85 ASP A O 1
ATOM 709 N N . PHE A 1 86 ? -11.284 -4.148 -0.833 1.00 91.62 86 PHE A N 1
ATOM 710 C CA . PHE A 1 86 ? -11.744 -5.495 -1.186 1.00 91.62 86 PHE A CA 1
ATOM 711 C C . PHE A 1 86 ? -12.064 -6.382 0.010 1.00 91.62 86 PHE A C 1
ATOM 713 O O . PHE A 1 86 ? -12.812 -7.335 -0.157 1.00 91.62 86 PHE A O 1
ATOM 720 N N . LEU A 1 87 ? -11.475 -6.153 1.188 1.00 92.69 87 LEU A N 1
ATOM 721 C CA . LEU A 1 87 ? -11.600 -7.102 2.300 1.00 92.69 87 LEU A CA 1
ATOM 722 C C . LEU A 1 87 ? -12.519 -6.623 3.421 1.00 92.69 87 LEU A C 1
ATOM 724 O O . LEU A 1 87 ? -13.072 -7.476 4.112 1.00 92.69 87 LEU A O 1
ATOM 728 N N . LEU A 1 88 ? -12.708 -5.312 3.613 1.00 91.94 88 LEU A N 1
ATOM 729 C CA . LEU A 1 88 ? -13.525 -4.793 4.718 1.00 91.94 88 LEU A CA 1
ATOM 730 C C . LEU A 1 88 ? -14.941 -5.392 4.730 1.00 91.94 88 LEU A C 1
ATOM 732 O O . LEU A 1 88 ? -15.389 -5.856 5.775 1.00 91.94 88 LEU A O 1
ATOM 736 N N . ASP A 1 89 ? -15.589 -5.493 3.569 1.00 90.31 89 ASP A N 1
ATOM 737 C CA . ASP A 1 89 ? -16.954 -6.030 3.450 1.00 90.31 89 ASP A CA 1
ATOM 738 C C . ASP A 1 89 ? -17.033 -7.563 3.569 1.00 90.31 89 ASP A C 1
ATOM 740 O O . ASP A 1 89 ? -18.115 -8.144 3.689 1.00 90.31 89 ASP A O 1
ATOM 744 N N . HIS A 1 90 ? -15.891 -8.249 3.530 1.00 92.75 90 HIS A N 1
ATOM 745 C CA . HIS A 1 90 ? -15.810 -9.710 3.583 1.00 92.75 90 HIS A CA 1
ATOM 746 C C . HIS A 1 90 ? -15.278 -10.235 4.918 1.00 92.75 90 HIS A C 1
ATOM 748 O O . HIS A 1 90 ? -15.374 -11.434 5.199 1.00 92.75 90 HIS A O 1
ATOM 754 N N . LEU A 1 91 ? -14.727 -9.357 5.753 1.00 91.75 91 LEU A N 1
ATOM 755 C CA . LEU A 1 91 ? -14.140 -9.711 7.035 1.00 91.75 91 LEU A CA 1
ATOM 756 C C . LEU A 1 91 ? -15.074 -9.339 8.187 1.00 91.75 91 LEU A C 1
ATOM 758 O O . LEU A 1 91 ? -15.730 -8.303 8.203 1.00 91.75 91 LEU A O 1
ATOM 762 N N . LYS A 1 92 ? -15.110 -10.202 9.204 1.00 92.69 92 LYS A N 1
ATOM 763 C CA . LYS A 1 92 ? -15.773 -9.902 10.475 1.00 92.69 92 LYS A CA 1
ATOM 764 C C . LYS A 1 92 ? -14.739 -9.365 11.447 1.00 92.69 92 LYS A C 1
ATOM 766 O O . LYS A 1 92 ? -13.892 -10.119 11.923 1.00 92.69 92 LYS A O 1
ATOM 771 N N . PHE A 1 93 ? -14.832 -8.081 11.757 1.00 92.31 93 PHE A N 1
ATOM 772 C CA . PHE A 1 93 ? -13.934 -7.439 12.705 1.00 92.31 93 PHE A CA 1
ATOM 773 C C . PHE A 1 93 ? -14.449 -7.571 14.134 1.00 92.31 93 PHE A C 1
ATOM 775 O O . PHE A 1 93 ? -15.640 -7.441 14.414 1.00 92.31 93 PHE A O 1
ATOM 782 N N . ARG A 1 94 ? -13.518 -7.802 15.057 1.00 94.94 94 ARG A N 1
ATOM 783 C CA . ARG A 1 94 ? -13.733 -7.630 16.489 1.00 94.94 94 ARG A CA 1
ATOM 784 C C . ARG A 1 94 ? -12.746 -6.576 16.954 1.00 94.94 94 ARG A C 1
ATOM 786 O O . ARG A 1 94 ? -11.554 -6.861 17.021 1.00 94.94 94 ARG A O 1
ATOM 793 N N . GLN A 1 95 ? -13.249 -5.387 17.270 1.00 96.69 95 GLN A N 1
ATOM 794 C CA . GLN A 1 95 ? -12.398 -4.310 17.758 1.00 96.69 95 GLN A CA 1
ATOM 795 C C . GLN A 1 95 ? -11.707 -4.707 19.065 1.00 96.69 95 GLN A C 1
ATOM 797 O O . GLN A 1 95 ? -12.343 -5.250 19.978 1.00 96.69 95 GLN A O 1
ATOM 802 N N . VAL A 1 96 ? -10.415 -4.403 19.169 1.00 96.31 96 VAL A N 1
ATOM 803 C CA . VAL A 1 96 ? -9.694 -4.466 20.443 1.00 96.31 96 VAL A CA 1
ATOM 804 C C . VAL A 1 96 ? -10.040 -3.239 21.300 1.00 96.31 96 VAL A C 1
ATOM 806 O O . VAL A 1 96 ? -10.175 -2.137 20.755 1.00 96.31 96 VAL A O 1
ATOM 809 N N . PRO A 1 97 ? -10.195 -3.388 22.630 1.00 96.75 97 PRO A N 1
ATOM 810 C CA . PRO A 1 97 ? -10.539 -2.290 23.536 1.00 96.75 97 PRO A CA 1
ATOM 811 C C . PRO A 1 97 ? -9.314 -1.431 23.889 1.00 96.75 97 PRO A C 1
ATOM 813 O O . PRO A 1 97 ? -9.066 -1.120 25.051 1.00 96.75 97 PRO A O 1
ATOM 816 N N . GLU A 1 98 ? -8.515 -1.084 22.884 1.00 96.19 98 GLU A N 1
ATOM 817 C CA . GLU A 1 98 ? -7.251 -0.370 23.036 1.00 96.19 98 GLU A CA 1
ATOM 818 C C . GLU A 1 98 ? -7.241 0.908 22.195 1.00 96.19 98 GLU A C 1
ATOM 820 O O . GLU A 1 98 ? -7.990 1.059 21.224 1.00 96.19 98 GLU A O 1
ATOM 825 N N . THR A 1 99 ? -6.371 1.839 22.586 1.00 96.25 99 THR A N 1
ATOM 826 C CA . THR A 1 99 ? -6.047 3.013 21.775 1.00 96.25 99 THR A CA 1
ATOM 827 C C . THR A 1 99 ? -4.812 2.718 20.939 1.00 96.25 99 THR A C 1
ATOM 829 O O . THR A 1 99 ? -3.748 2.451 21.492 1.00 96.25 99 THR A O 1
ATOM 832 N N . VAL A 1 100 ? -4.940 2.811 19.618 1.00 94.81 100 VAL A N 1
ATOM 833 C CA . VAL A 1 100 ? -3.849 2.578 18.670 1.00 94.81 100 VAL A CA 1
ATOM 834 C C . VAL A 1 100 ? -3.428 3.903 18.048 1.00 94.81 100 VAL A C 1
ATOM 836 O O . VAL A 1 100 ? -4.237 4.610 17.450 1.00 94.81 100 VAL A O 1
ATOM 839 N N . ALA A 1 101 ? -2.145 4.235 18.169 1.00 92.62 101 ALA A N 1
ATOM 840 C CA . ALA A 1 101 ? -1.544 5.314 17.398 1.00 92.62 101 ALA A CA 1
ATOM 841 C C . ALA A 1 101 ? -1.081 4.768 16.041 1.00 92.62 101 ALA A C 1
ATOM 843 O O . ALA A 1 101 ? -0.315 3.806 15.982 1.00 92.62 101 ALA A O 1
ATOM 844 N N . VAL A 1 102 ? -1.538 5.381 14.953 1.00 91.44 102 VAL A N 1
ATOM 845 C CA . VAL A 1 102 ? -1.211 4.968 13.588 1.00 91.44 102 VAL A CA 1
ATOM 846 C C . VAL A 1 102 ? -0.208 5.944 12.992 1.00 91.44 102 VAL A C 1
ATOM 848 O O . VAL A 1 102 ? -0.492 7.129 12.830 1.00 91.44 102 VAL A O 1
ATOM 851 N N . HIS A 1 103 ? 0.958 5.421 12.616 1.00 90.19 103 HIS A N 1
ATOM 852 C CA . HIS A 1 103 ? 1.903 6.128 11.763 1.00 90.19 103 HIS A CA 1
ATOM 853 C C . HIS A 1 103 ? 1.752 5.646 10.319 1.00 90.19 103 HIS A C 1
ATOM 855 O O . HIS A 1 103 ? 2.060 4.496 10.002 1.00 90.19 103 HIS A O 1
ATOM 861 N N . VAL A 1 104 ? 1.311 6.538 9.435 1.00 89.75 104 VAL A N 1
ATOM 862 C CA . VAL A 1 104 ? 1.256 6.255 7.999 1.00 89.75 104 VAL A CA 1
ATOM 863 C C . VAL A 1 104 ? 2.621 6.547 7.393 1.00 89.75 104 VAL A C 1
ATOM 865 O O . VAL A 1 104 ? 3.154 7.647 7.533 1.00 89.75 104 VAL A O 1
ATOM 868 N N . THR A 1 105 ? 3.198 5.561 6.703 1.00 87.75 105 THR A N 1
ATOM 869 C CA . THR A 1 105 ? 4.533 5.721 6.114 1.00 87.75 105 THR A CA 1
ATOM 870 C C . THR A 1 105 ? 4.550 6.847 5.082 1.00 87.75 105 THR A C 1
ATOM 872 O O . THR A 1 105 ? 3.584 7.044 4.342 1.00 87.75 105 THR A O 1
ATOM 875 N N . CYS A 1 106 ? 5.681 7.544 4.951 1.00 88.81 106 CYS A N 1
ATOM 876 C CA . CYS A 1 106 ? 5.820 8.655 4.005 1.00 88.81 106 CYS A CA 1
ATOM 877 C C . CYS A 1 106 ? 5.527 8.250 2.544 1.00 88.81 106 CYS A C 1
ATOM 879 O O . CYS A 1 106 ? 5.035 9.061 1.762 1.00 88.81 106 CYS A O 1
ATOM 881 N N . SER A 1 107 ? 5.781 6.992 2.167 1.00 89.31 107 SER A N 1
ATOM 882 C CA . SER A 1 107 ? 5.376 6.428 0.872 1.00 89.31 107 SER A CA 1
ATOM 883 C C . SER A 1 107 ? 3.863 6.274 0.737 1.00 89.31 107 SER A C 1
ATOM 885 O O . SER A 1 107 ? 3.319 6.630 -0.302 1.00 89.31 107 SER A O 1
ATOM 887 N N . SER A 1 108 ? 3.175 5.781 1.768 1.00 90.38 108 SER A N 1
ATOM 888 C CA . SER A 1 108 ? 1.714 5.636 1.760 1.00 90.38 108 SER A CA 1
ATOM 889 C C . SER A 1 108 ? 1.016 7.000 1.753 1.00 90.38 108 SER A C 1
ATOM 891 O O . SER A 1 108 ? 0.016 7.158 1.056 1.00 90.38 108 SER A O 1
ATOM 893 N N . VAL A 1 109 ? 1.585 8.004 2.435 1.00 91.19 109 VAL A N 1
ATOM 894 C CA . VAL A 1 109 ? 1.127 9.404 2.361 1.00 91.19 109 VAL A CA 1
ATOM 895 C C . VAL A 1 109 ? 1.245 9.937 0.930 1.00 91.19 109 VAL A C 1
ATOM 897 O O . VAL A 1 109 ? 0.270 10.449 0.388 1.00 91.19 109 VAL A O 1
ATOM 900 N N . LYS A 1 110 ? 2.402 9.755 0.273 1.00 91.19 110 LYS A N 1
ATOM 901 C CA . LYS A 1 110 ? 2.615 10.151 -1.137 1.00 91.19 110 LYS A CA 1
ATOM 902 C C . LYS A 1 110 ? 1.703 9.419 -2.126 1.00 91.19 110 LYS A C 1
ATOM 904 O O . LYS A 1 110 ? 1.509 9.900 -3.234 1.00 91.19 110 LYS A O 1
ATOM 909 N N . MET A 1 111 ? 1.178 8.257 -1.742 1.00 92.56 111 MET A N 1
ATOM 910 C CA . MET A 1 111 ? 0.205 7.486 -2.521 1.00 92.56 111 MET A CA 1
ATOM 911 C C . MET A 1 111 ? -1.252 7.786 -2.139 1.00 92.56 111 MET A C 1
ATOM 913 O O . MET A 1 111 ? -2.143 7.132 -2.669 1.00 92.56 111 MET A O 1
ATOM 917 N N . HIS A 1 112 ? -1.503 8.744 -1.239 1.00 93.62 112 HIS A N 1
ATOM 918 C CA . HIS A 1 112 ? -2.842 9.116 -0.764 1.00 93.62 112 HIS A CA 1
ATOM 919 C C . HIS A 1 112 ? -3.628 7.955 -0.116 1.00 93.62 112 HIS A C 1
ATOM 921 O O . HIS A 1 112 ? -4.842 7.853 -0.259 1.00 93.62 112 HIS A O 1
ATOM 927 N N . ILE A 1 113 ? -2.940 7.070 0.620 1.00 93.44 113 ILE A N 1
ATOM 928 C CA . ILE A 1 113 ? -3.542 5.888 1.280 1.00 93.44 113 ILE A CA 1
ATOM 929 C C . ILE A 1 113 ? -3.925 6.178 2.749 1.00 93.44 113 ILE A C 1
ATOM 931 O O . ILE A 1 113 ? -4.548 5.350 3.408 1.00 93.44 113 ILE A O 1
ATOM 935 N N . SER A 1 114 ? -3.589 7.358 3.281 1.00 92.81 114 SER A N 1
ATOM 936 C CA . SER A 1 114 ? -3.757 7.701 4.703 1.00 92.81 114 SER A CA 1
ATOM 937 C C . SER A 1 114 ? -5.178 7.489 5.239 1.00 92.81 114 SER A C 1
ATOM 939 O O . SER A 1 114 ? -5.338 6.880 6.295 1.00 92.81 114 SER A O 1
ATOM 941 N N . ASP A 1 115 ? -6.207 7.912 4.500 1.00 94.19 115 ASP A N 1
ATOM 942 C CA . ASP A 1 115 ? -7.606 7.791 4.942 1.00 94.19 115 ASP A CA 1
ATOM 943 C C . ASP A 1 115 ? -8.080 6.332 4.971 1.00 94.19 115 ASP A C 1
ATOM 945 O O . ASP A 1 115 ? -8.783 5.904 5.893 1.00 94.19 115 ASP A O 1
ATOM 949 N N . LYS A 1 116 ? -7.623 5.528 4.001 1.00 95.31 116 LYS A N 1
ATOM 950 C CA . LYS A 1 116 ? -7.867 4.078 3.982 1.00 95.31 116 LYS A CA 1
ATOM 951 C C . LYS A 1 116 ? -7.212 3.409 5.186 1.00 95.31 116 LYS A C 1
ATOM 953 O O . LYS A 1 116 ? -7.812 2.545 5.817 1.00 95.31 116 LYS A O 1
ATOM 958 N N . PHE A 1 117 ? -6.008 3.854 5.544 1.00 94.25 117 PHE A N 1
ATOM 959 C C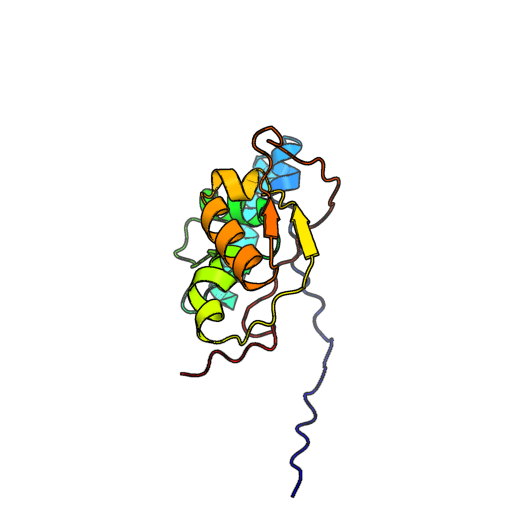A . PHE A 1 117 ? -5.292 3.379 6.726 1.00 94.25 117 PHE A CA 1
ATOM 960 C C . PHE A 1 117 ? -6.079 3.647 8.006 1.00 94.25 117 PHE A C 1
ATOM 962 O O . PHE A 1 117 ? -6.256 2.739 8.818 1.00 94.25 117 PHE A O 1
ATOM 969 N N . LYS A 1 118 ? -6.596 4.871 8.157 1.00 95.00 118 LYS A N 1
ATOM 970 C CA . LYS A 1 118 ? -7.440 5.248 9.291 1.00 95.00 118 LYS A CA 1
ATOM 971 C 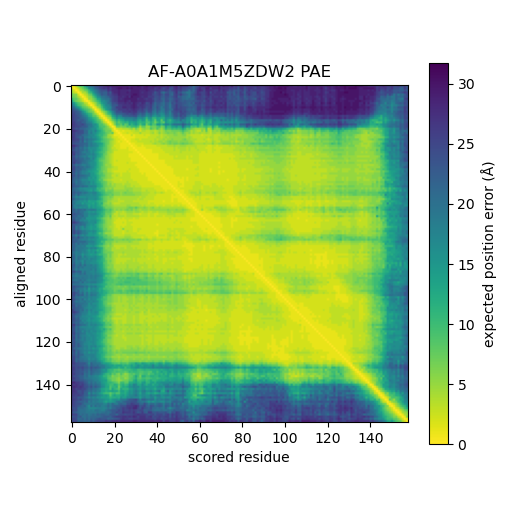C . LYS A 1 118 ? -8.665 4.342 9.396 1.00 95.00 118 LYS A C 1
ATOM 973 O O . LYS A 1 118 ? -8.889 3.747 10.442 1.00 95.00 118 LYS A O 1
ATOM 978 N N . THR A 1 119 ? -9.384 4.175 8.290 1.00 96.19 119 THR A N 1
ATOM 979 C CA . THR A 1 119 ? -10.608 3.364 8.226 1.00 96.19 119 THR A CA 1
ATOM 980 C C . THR A 1 119 ? -10.344 1.903 8.602 1.00 96.19 119 THR A C 1
ATOM 982 O O . THR A 1 119 ? -11.058 1.327 9.421 1.00 96.19 119 THR A O 1
ATOM 985 N N . VAL A 1 120 ? -9.274 1.303 8.065 1.00 95.88 120 VAL A N 1
ATOM 986 C CA . VAL A 1 120 ? -8.880 -0.076 8.405 1.00 95.88 120 VAL A CA 1
ATOM 987 C C . VAL A 1 120 ? -8.484 -0.197 9.881 1.00 95.88 120 VAL A C 1
ATOM 989 O O . VAL A 1 120 ? -8.828 -1.183 10.533 1.00 95.88 120 VAL A O 1
ATOM 992 N N . ALA A 1 121 ? -7.795 0.800 10.438 1.00 95.44 121 ALA A N 1
ATOM 993 C CA . ALA A 1 121 ? -7.444 0.808 11.854 1.00 95.44 121 ALA A CA 1
ATOM 994 C C . ALA A 1 121 ? -8.683 0.958 12.756 1.00 95.44 121 ALA A C 1
ATOM 996 O O . ALA A 1 121 ? -8.782 0.267 13.769 1.00 95.44 121 ALA A O 1
ATOM 997 N N . GLU A 1 122 ? -9.645 1.804 12.378 1.00 96.38 122 GLU A N 1
ATOM 998 C CA . GLU A 1 122 ? -10.901 2.014 13.113 1.00 96.38 122 GLU A CA 1
ATOM 999 C C . GLU A 1 122 ? -11.805 0.777 13.064 1.00 96.38 122 GLU A C 1
ATOM 1001 O O . GLU A 1 122 ? -12.498 0.482 14.035 1.00 96.38 122 GLU A O 1
ATOM 1006 N N . ALA A 1 123 ? -11.739 -0.024 11.997 1.00 96.00 123 ALA A N 1
ATOM 1007 C CA . ALA A 1 123 ? -12.376 -1.339 11.980 1.00 96.00 123 ALA A CA 1
ATOM 1008 C C . ALA A 1 123 ? -11.758 -2.303 13.018 1.00 96.00 123 ALA A C 1
ATOM 1010 O O . ALA A 1 123 ? -12.445 -3.186 13.534 1.00 96.00 123 ALA A O 1
ATOM 1011 N N . CYS A 1 124 ? -10.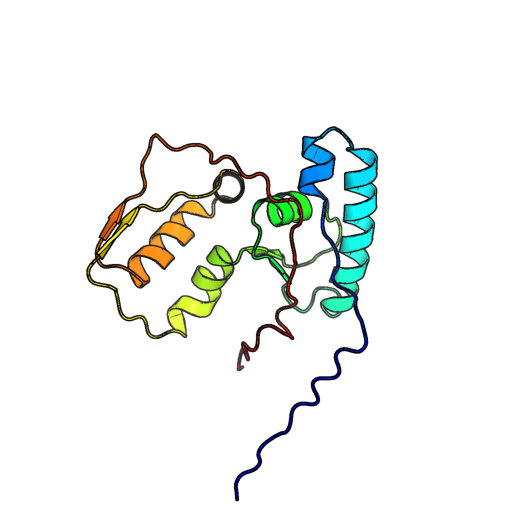477 -2.127 13.363 1.00 95.75 124 CYS A N 1
ATOM 1012 C CA . CYS A 1 124 ? -9.720 -3.036 14.230 1.00 95.75 124 CYS A CA 1
ATOM 1013 C C . CYS A 1 124 ? -9.625 -2.603 15.706 1.00 95.75 124 CYS A C 1
ATOM 1015 O O . CYS A 1 124 ? -9.441 -3.467 16.563 1.00 95.75 124 CYS A O 1
ATOM 1017 N N . ALA A 1 125 ? -9.734 -1.313 16.037 1.00 97.44 125 ALA A N 1
ATOM 1018 C CA . ALA A 1 125 ? -9.518 -0.788 17.392 1.00 97.44 125 ALA A CA 1
ATOM 1019 C C . ALA A 1 125 ? -10.588 0.233 17.802 1.00 97.44 125 ALA A C 1
ATOM 1021 O O . ALA A 1 125 ? -11.101 0.972 16.969 1.00 97.44 125 ALA A O 1
ATOM 1022 N N . GLN A 1 126 ? -10.900 0.306 19.102 1.00 96.50 126 GLN A N 1
ATOM 1023 C CA . GLN A 1 126 ? -11.914 1.237 19.620 1.00 96.50 126 GLN A CA 1
ATOM 1024 C C . GLN A 1 126 ? -11.527 2.711 19.478 1.00 96.50 126 GLN A C 1
ATOM 1026 O O . GLN A 1 126 ? -12.399 3.560 19.298 1.00 96.50 126 GLN A O 1
ATOM 1031 N N . LYS A 1 127 ? -10.235 3.035 19.595 1.00 96.19 127 LYS A N 1
ATOM 1032 C CA . LYS A 1 127 ? -9.747 4.407 19.445 1.00 96.19 127 LYS A CA 1
ATOM 1033 C C . LYS A 1 127 ? -8.496 4.423 18.586 1.00 96.19 127 LYS A C 1
ATOM 1035 O O . LYS A 1 127 ? -7.503 3.785 18.920 1.00 96.19 127 LYS A O 1
ATOM 1040 N N . VAL A 1 128 ? -8.531 5.201 17.513 1.00 96.25 128 VAL A N 1
ATOM 1041 C CA . VAL A 1 128 ? -7.386 5.413 16.627 1.00 96.25 128 VAL A CA 1
ATOM 1042 C C . VAL A 1 128 ? -6.939 6.862 16.729 1.00 96.25 128 VAL A C 1
ATOM 1044 O O . VAL A 1 128 ? -7.756 7.779 16.690 1.00 96.25 128 VAL A O 1
ATOM 1047 N N . ILE A 1 129 ? -5.635 7.068 16.885 1.00 94.00 129 ILE A N 1
ATOM 1048 C CA . ILE A 1 129 ? -5.010 8.390 16.911 1.00 94.00 129 ILE A CA 1
ATOM 1049 C C . ILE A 1 129 ? -4.014 8.457 15.758 1.00 94.00 129 ILE A C 1
ATOM 1051 O O . ILE A 1 129 ? -3.122 7.617 15.660 1.00 94.00 129 ILE A O 1
ATOM 1055 N N . MET A 1 130 ? -4.145 9.464 14.901 1.00 90.94 130 MET A N 1
ATOM 1056 C CA . MET A 1 130 ? -3.163 9.779 13.865 1.00 90.94 130 MET A CA 1
ATOM 1057 C C . MET A 1 130 ? -2.461 11.080 14.258 1.00 90.94 130 MET A C 1
ATOM 1059 O O . MET A 1 130 ? -3.107 12.121 14.227 1.00 90.94 130 MET A O 1
ATOM 1063 N N . PRO A 1 131 ? -1.194 11.038 14.702 1.00 84.56 131 PRO A N 1
ATOM 1064 C CA . PRO A 1 131 ? -0.476 12.242 15.109 1.00 84.56 131 PRO A CA 1
ATOM 1065 C C . PRO A 1 131 ? -0.163 13.141 13.904 1.00 84.56 131 PRO A C 1
ATOM 1067 O O . PRO A 1 131 ? 0.433 12.667 12.936 1.00 84.56 131 PRO A O 1
ATOM 1070 N N . ASP A 1 132 ? -0.489 14.431 13.994 1.00 78.31 132 ASP A N 1
ATOM 1071 C CA . ASP A 1 132 ? -0.274 15.399 12.904 1.00 78.31 132 ASP A CA 1
ATOM 1072 C C . ASP A 1 132 ? 1.218 15.704 12.658 1.00 78.31 132 ASP A C 1
ATOM 1074 O O . ASP A 1 132 ? 1.643 15.938 11.525 1.00 78.31 132 ASP A O 1
ATOM 1078 N N . ASP A 1 133 ? 2.040 15.630 13.709 1.00 78.75 133 ASP A N 1
ATOM 1079 C CA . ASP A 1 133 ? 3.450 16.047 13.672 1.00 78.75 133 ASP A CA 1
ATOM 1080 C C . ASP A 1 133 ? 4.421 14.949 13.190 1.00 78.75 133 ASP A C 1
ATOM 1082 O O . ASP A 1 133 ? 5.631 15.172 13.088 1.00 78.75 133 ASP A O 1
ATOM 1086 N N . VAL A 1 134 ? 3.931 13.739 12.885 1.00 77.19 134 VAL A N 1
ATOM 1087 C CA . VAL A 1 134 ? 4.792 12.606 12.501 1.00 77.19 134 VAL A CA 1
ATOM 1088 C C . VAL A 1 134 ? 4.803 12.422 10.985 1.00 77.19 134 VAL A C 1
ATOM 1090 O O . VAL A 1 134 ? 4.024 11.661 10.417 1.00 77.19 134 VAL A O 1
ATOM 1093 N N . GLN A 1 135 ? 5.758 13.079 10.326 1.00 73.38 135 GLN A N 1
ATOM 1094 C CA . GLN A 1 135 ? 5.850 13.087 8.860 1.00 73.38 135 GLN A CA 1
ATOM 10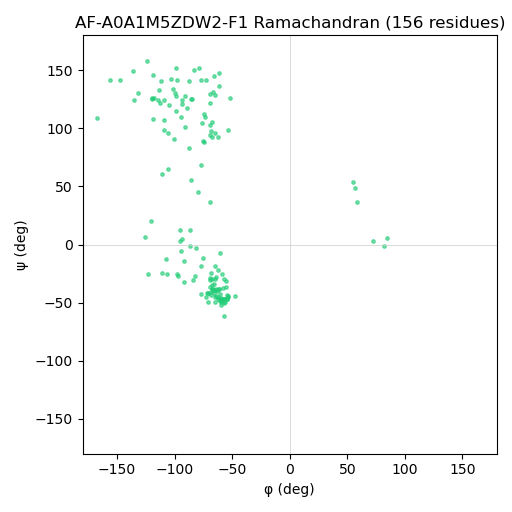95 C C . GLN A 1 135 ? 6.583 11.881 8.250 1.00 73.38 135 GLN A C 1
ATOM 1097 O O . GLN A 1 135 ? 6.301 11.486 7.117 1.00 73.38 135 GLN A O 1
ATOM 1102 N N . CYS A 1 136 ? 7.565 11.302 8.949 1.00 80.06 136 CYS A N 1
ATOM 1103 C CA . CYS A 1 136 ? 8.382 10.220 8.398 1.00 80.06 136 CYS A CA 1
ATOM 1104 C C . CYS A 1 136 ? 8.996 9.342 9.492 1.00 80.06 136 CYS A C 1
ATOM 1106 O O . CYS A 1 136 ? 9.470 9.846 10.508 1.00 80.06 136 CYS A O 1
ATOM 1108 N N . CYS A 1 137 ? 9.049 8.033 9.245 1.00 78.44 137 CYS A N 1
ATOM 1109 C CA . CYS A 1 137 ? 9.809 7.077 10.041 1.00 78.44 137 CYS A CA 1
ATOM 1110 C C . CYS A 1 137 ? 11.160 6.753 9.391 1.00 78.44 137 CYS A C 1
ATOM 1112 O O . CYS A 1 137 ? 11.300 6.741 8.165 1.00 78.44 137 CYS A O 1
ATOM 1114 N N . TYR A 1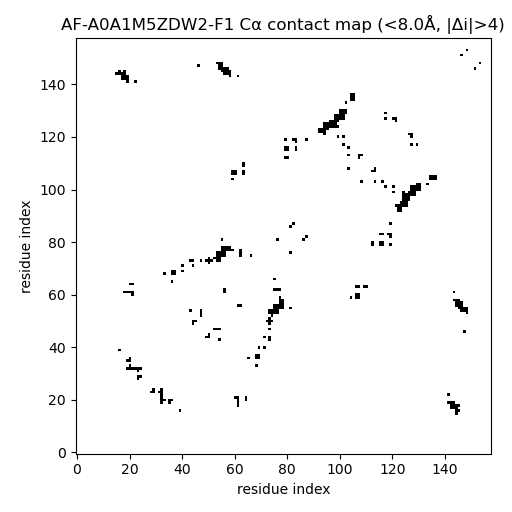 138 ? 12.145 6.390 10.209 1.00 77.44 138 TYR A N 1
ATOM 1115 C CA . TYR A 1 138 ? 13.404 5.836 9.722 1.00 77.44 138 TYR A CA 1
ATOM 1116 C C . TYR A 1 138 ? 13.321 4.308 9.640 1.00 77.44 138 TYR A C 1
ATOM 1118 O O . TYR A 1 138 ? 12.985 3.645 10.618 1.00 77.44 138 TYR A O 1
ATOM 1126 N N . SER A 1 139 ? 13.660 3.739 8.481 1.00 70.38 139 SER A N 1
ATOM 1127 C CA . SER A 1 139 ? 13.735 2.290 8.278 1.00 70.38 139 SER A CA 1
ATOM 1128 C C . SER A 1 139 ? 15.047 1.926 7.593 1.00 70.38 139 SER A C 1
ATOM 1130 O O . SER A 1 139 ? 15.405 2.501 6.566 1.00 70.38 139 SER A O 1
ATOM 1132 N N . ASN A 1 140 ? 15.763 0.946 8.151 1.00 64.25 140 ASN A N 1
ATOM 1133 C CA . ASN A 1 140 ? 16.989 0.385 7.574 1.00 64.25 140 ASN A CA 1
ATOM 1134 C C . ASN A 1 140 ? 16.722 -0.883 6.740 1.00 64.25 140 ASN A C 1
ATOM 1136 O O . ASN A 1 140 ? 17.665 -1.615 6.414 1.00 64.25 140 ASN A O 1
ATOM 1140 N N . SER A 1 141 ? 15.446 -1.156 6.431 1.00 61.94 141 SER A N 1
ATOM 1141 C CA . SER A 1 141 ? 15.008 -2.377 5.755 1.00 61.94 141 SER A CA 1
ATOM 1142 C C . SER A 1 141 ? 15.810 -2.606 4.477 1.00 61.94 141 SER A C 1
ATOM 1144 O O . SER A 1 141 ? 15.962 -1.724 3.628 1.00 61.94 141 SER A O 1
ATOM 1146 N N . ARG A 1 142 ? 16.404 -3.800 4.377 1.00 53.66 142 ARG A N 1
ATOM 1147 C CA . ARG A 1 142 ? 17.384 -4.131 3.331 1.00 53.66 142 ARG A CA 1
ATOM 1148 C C . ARG A 1 142 ? 16.753 -4.761 2.091 1.00 53.66 142 ARG A C 1
ATOM 1150 O O . ARG A 1 142 ? 17.429 -4.820 1.063 1.00 53.66 142 ARG A O 1
ATOM 1157 N N . THR A 1 143 ? 15.505 -5.209 2.185 1.00 53.44 143 THR A N 1
ATOM 1158 C CA . THR A 1 143 ? 14.770 -5.932 1.141 1.00 53.44 143 THR A CA 1
ATOM 1159 C C . THR A 1 143 ? 13.283 -5.597 1.226 1.00 53.44 143 THR A C 1
ATOM 1161 O O . THR A 1 143 ? 12.752 -5.478 2.327 1.00 53.44 143 THR A O 1
ATOM 1164 N N . CYS A 1 144 ? 12.635 -5.455 0.071 1.00 52.53 144 CYS A N 1
ATOM 1165 C CA . CYS A 1 144 ? 11.190 -5.633 -0.051 1.00 52.53 144 CYS A CA 1
ATOM 1166 C C . CYS A 1 144 ? 10.947 -7.053 -0.580 1.00 52.53 144 CYS A C 1
ATOM 1168 O O . CYS A 1 144 ? 11.702 -7.514 -1.440 1.00 52.53 144 CYS A O 1
ATOM 1170 N N . GLU A 1 145 ? 9.917 -7.735 -0.097 1.00 50.59 145 GLU A N 1
ATOM 1171 C CA . GLU A 1 145 ? 9.439 -8.997 -0.671 1.00 50.59 145 GLU A CA 1
ATOM 1172 C C . GLU A 1 145 ? 8.054 -8.718 -1.282 1.00 50.59 145 GLU A C 1
ATOM 1174 O O . GLU A 1 145 ? 7.291 -7.936 -0.730 1.00 50.59 145 GLU A O 1
ATOM 1179 N N . ILE A 1 146 ? 7.726 -9.288 -2.443 1.00 51.75 146 ILE A N 1
ATOM 1180 C CA . ILE A 1 146 ? 6.373 -9.191 -3.022 1.00 51.75 146 ILE A CA 1
ATOM 1181 C C . ILE A 1 146 ? 5.770 -10.590 -3.045 1.00 51.75 146 ILE A C 1
ATOM 1183 O O . ILE A 1 146 ? 6.342 -11.514 -3.625 1.00 51.75 146 ILE A O 1
ATOM 1187 N N . GLY A 1 147 ? 4.597 -10.738 -2.430 1.00 43.34 147 GLY A N 1
ATOM 1188 C CA . GLY A 1 147 ? 3.787 -11.948 -2.508 1.00 43.34 147 GLY A CA 1
ATOM 1189 C C . GLY A 1 147 ? 2.755 -11.848 -3.632 1.00 43.34 147 GLY A C 1
ATOM 1190 O O . GLY A 1 147 ? 1.928 -10.943 -3.647 1.00 43.34 147 GLY A O 1
ATOM 1191 N N . LEU A 1 148 ? 2.753 -12.799 -4.569 1.00 41.19 148 LEU A N 1
ATOM 1192 C CA . LEU A 1 148 ? 1.653 -12.943 -5.532 1.00 41.19 148 LEU A CA 1
ATOM 1193 C C . LEU A 1 148 ? 0.363 -13.364 -4.805 1.00 41.19 148 LEU A C 1
ATOM 1195 O O . LEU A 1 148 ? 0.371 -14.340 -4.057 1.00 41.19 148 LEU A O 1
ATOM 1199 N N . SER A 1 149 ? -0.757 -12.677 -5.072 1.00 40.44 149 SER A N 1
ATOM 1200 C CA . SER A 1 149 ? -2.075 -12.947 -4.456 1.00 40.44 149 SER A CA 1
ATOM 1201 C C . SER A 1 149 ? -2.549 -14.398 -4.648 1.00 40.44 149 SER A C 1
ATOM 1203 O O . SER A 1 149 ? -3.120 -14.984 -3.735 1.00 40.44 149 SER A O 1
ATOM 1205 N N . LEU A 1 150 ? -2.187 -15.045 -5.762 1.00 38.88 150 LEU A N 1
ATOM 1206 C CA . LEU A 1 150 ? -2.436 -16.477 -6.008 1.00 38.88 150 LEU A CA 1
ATOM 1207 C C . LEU A 1 150 ? -1.772 -17.420 -4.977 1.00 38.88 150 LEU A C 1
ATOM 1209 O O . LEU A 1 150 ? -2.004 -18.627 -5.007 1.00 38.88 150 LEU A O 1
ATOM 1213 N N . ARG A 1 151 ? -0.931 -16.890 -4.079 1.00 36.44 151 ARG A N 1
ATOM 1214 C CA . ARG A 1 151 ? -0.188 -17.623 -3.046 1.00 36.44 151 ARG A CA 1
ATOM 1215 C C . ARG A 1 151 ? -0.407 -17.077 -1.627 1.00 36.44 151 ARG A C 1
ATOM 1217 O O . ARG A 1 151 ? 0.239 -17.569 -0.708 1.00 36.44 151 ARG A O 1
ATOM 1224 N N . SER A 1 152 ? -1.309 -16.107 -1.422 1.00 38.44 152 SER A N 1
ATOM 1225 C CA . SER A 1 152 ? -1.597 -15.539 -0.090 1.00 38.44 152 SER A CA 1
ATOM 1226 C C . SER A 1 152 ? -2.559 -16.386 0.755 1.00 38.44 152 SER A C 1
ATOM 1228 O O . SER A 1 152 ? -2.854 -16.029 1.891 1.00 38.44 152 SER A O 1
ATOM 1230 N N . GLY A 1 153 ? -3.081 -17.492 0.211 1.00 35.84 153 GLY A N 1
ATOM 1231 C CA . GLY A 1 153 ? -4.129 -18.287 0.861 1.00 35.84 153 GLY A CA 1
ATOM 1232 C C . GLY A 1 153 ? -5.506 -17.610 0.869 1.00 35.84 153 GLY A C 1
ATOM 1233 O O . GLY A 1 153 ? -6.451 -18.173 1.412 1.00 35.84 153 GLY A O 1
ATOM 1234 N N . ILE A 1 154 ? -5.643 -16.432 0.249 1.00 36.44 154 ILE A N 1
ATOM 1235 C CA . ILE A 1 154 ? -6.911 -15.707 0.136 1.00 36.44 154 ILE A CA 1
ATOM 1236 C C . ILE A 1 154 ? -7.596 -16.147 -1.159 1.00 36.44 154 ILE A C 1
ATOM 1238 O O . ILE A 1 154 ? -7.238 -15.716 -2.254 1.00 36.44 154 ILE A O 1
ATOM 1242 N N . THR A 1 155 ? -8.582 -17.035 -1.047 1.00 38.94 155 THR A N 1
ATOM 1243 C CA . THR A 1 155 ? -9.483 -17.346 -2.160 1.00 38.94 155 THR A CA 1
ATOM 1244 C C . THR A 1 155 ? -10.479 -16.196 -2.311 1.00 38.94 155 THR A C 1
ATOM 1246 O O . THR A 1 155 ? -11.405 -16.077 -1.514 1.00 38.94 155 THR A O 1
ATOM 1249 N N . ILE A 1 156 ? -10.296 -15.339 -3.322 1.00 38.19 156 ILE A N 1
ATOM 1250 C CA . ILE A 1 156 ? -11.328 -14.382 -3.746 1.00 38.19 156 ILE A CA 1
ATOM 1251 C C . ILE A 1 156 ? -12.389 -15.200 -4.488 1.00 38.19 156 ILE A C 1
ATOM 1253 O O . ILE A 1 156 ? -12.270 -15.454 -5.688 1.00 38.19 156 ILE A O 1
ATOM 1257 N N . ASN A 1 157 ? -13.365 -15.713 -3.739 1.00 33.88 157 ASN A N 1
ATOM 1258 C CA . ASN A 1 157 ? -14.510 -16.408 -4.314 1.00 33.88 157 ASN A CA 1
ATOM 1259 C C . ASN A 1 157 ? -15.335 -15.416 -5.142 1.00 33.88 157 ASN A C 1
ATOM 1261 O O . ASN A 1 157 ? -15.670 -14.333 -4.663 1.00 33.88 157 ASN A O 1
ATOM 1265 N N . ARG A 1 158 ? -15.617 -15.805 -6.387 1.00 36.78 158 ARG A N 1
ATOM 1266 C CA . ARG A 1 158 ? -16.665 -15.214 -7.222 1.00 36.78 158 ARG A CA 1
ATOM 1267 C C . ARG A 1 158 ? -18.018 -15.789 -6.841 1.00 36.78 158 ARG A C 1
ATOM 1269 O O . ARG A 1 158 ? -18.041 -16.987 -6.478 1.00 36.78 158 ARG A O 1
#

Nearest PDB structures (foldseek):
  3nej-assembly2_B  TM=4.742E-01  e=1.343E+00  Thermus thermophilus HB27
  5gju-assembly1_A  TM=3.871E-01  e=4.738E+00  Escherichia coli K-12

Mean predicted aligned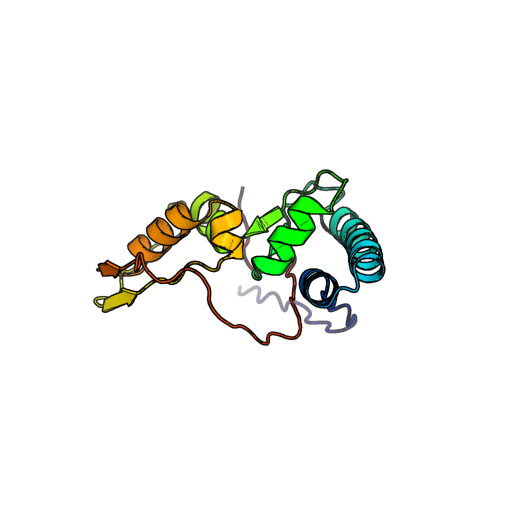 error: 10.01 Å

Secondary structure (DSSP, 8-state):
------------------B-HHHHHHTT-HHHHHHHHHHHHHHHHHHTTTTTSPEEES-HHHHHHHHHH--S---EEEHHHHIIIIIGGG-----EEEEEE----HHHHHTT-HHHHHHHHHHHEEEEE--TT----------B----GGGSS-----